Protein AF-A0A6V7HE78-F1 (afdb_monomer_lite)

Radius of gyration: 35.96 Å; chains: 1; bounding box: 73×42×103 Å

Secondary structure (DSSP, 8-state):
---------HHHHHHHHHHHHHHH--TT---TT-HHHHHHHHHHHHHHHHHHHHHHT------BHHHH-TTSHHHHH--PBP-HHHHHHHS--TTS-----TT--------TTSSHHHHHHHHHHHTT-TTS-HHHHHHHHHHHHTSS-S------------

Structure (mmCIF, N/CA/C/O backbone):
data_AF-A0A6V7HE78-F1
#
_entry.id   AF-A0A6V7HE78-F1
#
loop_
_atom_site.group_PDB
_atom_site.id
_atom_site.type_symbol
_atom_site.label_atom_id
_atom_site.label_alt_id
_atom_site.label_comp_id
_atom_site.label_asym_id
_atom_site.label_entity_id
_atom_site.label_seq_id
_atom_site.pdbx_PDB_ins_code
_atom_site.Cartn_x
_atom_site.Cartn_y
_atom_site.Cartn_z
_atom_site.occupancy
_atom_site.B_iso_or_equiv
_atom_site.auth_seq_id
_atom_site.auth_comp_id
_atom_site.auth_asym_id
_atom_site.auth_atom_id
_atom_site.pdbx_PDB_model_num
ATOM 1 N N . MET A 1 1 ? -22.324 -14.745 78.596 1.00 39.22 1 MET A N 1
ATOM 2 C CA . MET A 1 1 ? -21.592 -15.400 77.492 1.00 39.22 1 MET A CA 1
ATOM 3 C C . MET A 1 1 ? -22.092 -14.757 76.215 1.00 39.22 1 MET A C 1
ATOM 5 O O . MET A 1 1 ? -23.240 -14.979 75.860 1.00 39.22 1 MET A O 1
ATOM 9 N N . ILE A 1 2 ? -21.319 -13.838 75.637 1.00 42.88 2 ILE A N 1
ATOM 10 C CA . ILE A 1 2 ? -21.722 -13.143 74.410 1.00 42.88 2 ILE A CA 1
ATOM 11 C C . ILE A 1 2 ? -21.137 -13.962 73.271 1.00 42.88 2 ILE A C 1
ATOM 13 O O . ILE A 1 2 ? -19.937 -14.221 73.242 1.00 42.88 2 ILE A O 1
ATOM 17 N N . SER A 1 3 ? -22.035 -14.472 72.443 1.00 45.72 3 SER A N 1
ATOM 18 C CA . SER A 1 3 ? -21.755 -15.463 71.422 1.00 45.72 3 SER A CA 1
ATOM 19 C C . SER A 1 3 ? -20.804 -14.923 70.360 1.00 45.72 3 SER A C 1
ATOM 21 O O . SER A 1 3 ? -21.056 -13.869 69.779 1.00 45.72 3 SER A O 1
ATOM 23 N N . SER A 1 4 ? -19.727 -15.658 70.106 1.00 58.16 4 SER A N 1
ATOM 24 C CA . SER A 1 4 ? -18.767 -15.390 69.041 1.00 58.16 4 SER A CA 1
ATOM 25 C C . SER A 1 4 ? -19.424 -15.628 67.674 1.00 58.16 4 SER A C 1
ATOM 27 O O . SER A 1 4 ? -19.485 -16.758 67.204 1.00 58.16 4 SER A O 1
ATOM 29 N N . PHE A 1 5 ? -19.924 -14.576 67.032 1.00 53.06 5 PHE A N 1
ATOM 30 C CA . PHE A 1 5 ? -20.350 -14.579 65.628 1.00 53.06 5 PHE A CA 1
ATOM 31 C C . PHE A 1 5 ? -19.853 -13.258 65.019 1.00 53.06 5 PHE A C 1
ATOM 33 O O . PHE A 1 5 ? -20.024 -12.219 65.644 1.00 53.06 5 PHE A O 1
ATOM 40 N N . LEU A 1 6 ? -19.214 -13.159 63.856 1.00 56.88 6 LEU A N 1
ATOM 41 C CA . LEU A 1 6 ? -18.981 -14.064 62.740 1.00 56.88 6 LEU A CA 1
ATOM 42 C C . LEU A 1 6 ? -17.501 -13.911 62.341 1.00 56.88 6 LEU A C 1
ATOM 44 O O . LEU A 1 6 ? -17.053 -12.776 62.171 1.00 56.88 6 LEU A O 1
ATOM 48 N N . SER A 1 7 ? -16.741 -14.994 62.138 1.00 60.94 7 SER A N 1
ATOM 49 C CA . SER A 1 7 ? -15.561 -14.863 61.273 1.00 60.94 7 SER A CA 1
ATOM 50 C C . SER A 1 7 ? -16.111 -14.662 59.869 1.00 60.94 7 SER A C 1
ATOM 52 O O . SER A 1 7 ? -16.716 -15.577 59.310 1.00 60.94 7 SER A O 1
ATOM 54 N N . TYR A 1 8 ? -16.018 -13.439 59.359 1.00 63.81 8 TYR A N 1
ATOM 55 C CA . TYR A 1 8 ? -16.410 -13.146 57.992 1.00 63.81 8 TYR A CA 1
ATOM 56 C C . TYR A 1 8 ? -15.640 -14.103 57.080 1.00 63.81 8 TYR A C 1
ATOM 58 O O . TYR A 1 8 ? -14.416 -14.187 57.178 1.00 63.81 8 TY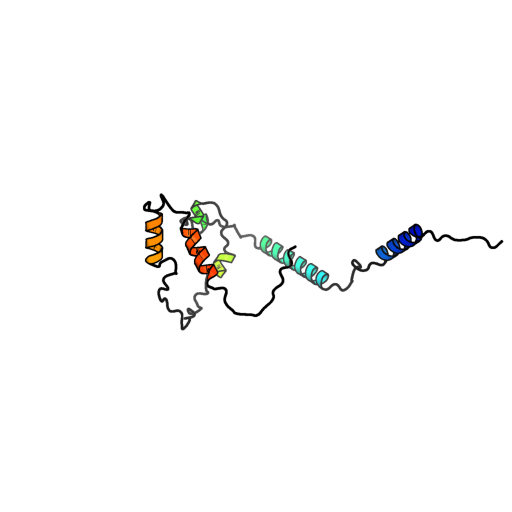R A O 1
ATOM 66 N N . ASP A 1 9 ? -16.353 -14.871 56.261 1.00 78.81 9 ASP A N 1
ATOM 67 C CA . ASP A 1 9 ? -15.715 -15.680 55.232 1.00 78.81 9 ASP A CA 1
ATOM 68 C C . ASP A 1 9 ? -15.225 -14.713 54.149 1.00 78.81 9 ASP A C 1
ATOM 70 O O . ASP A 1 9 ? -15.972 -14.289 53.263 1.00 78.81 9 ASP A O 1
ATOM 74 N N . GLU A 1 10 ? -13.988 -14.249 54.316 1.00 84.06 10 GLU A N 1
ATOM 75 C CA . GLU A 1 10 ? -13.348 -13.300 53.410 1.00 84.06 10 GLU A CA 1
ATOM 76 C C . GLU A 1 10 ? -13.249 -13.853 51.989 1.00 84.06 10 GLU A C 1
ATOM 78 O O . GLU A 1 10 ? -13.322 -13.085 51.033 1.00 84.06 10 GLU A O 1
ATOM 83 N N . GLU A 1 11 ? -13.143 -15.172 51.824 1.00 84.06 11 GLU A N 1
ATOM 84 C CA . GLU A 1 11 ? -13.125 -15.804 50.505 1.00 84.06 11 GLU A CA 1
ATOM 85 C C . GLU A 1 11 ? -14.494 -15.684 49.834 1.00 84.06 11 GLU A C 1
ATOM 87 O O . GLU A 1 11 ? -14.581 -15.285 48.668 1.00 84.06 11 GLU A O 1
ATOM 92 N N . LEU A 1 12 ? -15.575 -15.923 50.585 1.00 87.88 12 LEU A N 1
ATOM 93 C CA . LEU A 1 12 ? -16.938 -15.707 50.104 1.00 87.88 12 LEU A CA 1
ATOM 94 C C . LEU A 1 12 ? -17.163 -14.237 49.720 1.00 87.88 12 LEU A C 1
ATOM 96 O O . LEU A 1 12 ? -17.674 -13.960 48.632 1.00 87.88 12 LEU A O 1
ATOM 100 N N . LEU A 1 13 ? -16.754 -13.292 50.572 1.00 87.62 13 LEU A N 1
ATOM 101 C CA . LEU A 1 13 ? -16.911 -11.861 50.304 1.00 87.62 13 LEU A CA 1
ATOM 102 C C . LEU A 1 13 ? -16.103 -11.415 49.077 1.00 87.62 13 LEU A C 1
ATOM 104 O O . LEU A 1 13 ? -16.638 -10.719 48.213 1.00 87.62 13 LEU A O 1
ATOM 108 N N . ASN A 1 14 ? -14.847 -11.849 48.967 1.00 89.75 14 ASN A N 1
ATOM 109 C CA . ASN A 1 14 ? -13.992 -11.545 47.823 1.00 89.75 14 ASN A CA 1
ATOM 110 C C . ASN A 1 14 ? -14.545 -12.158 46.531 1.00 89.75 14 ASN A C 1
ATOM 112 O O . ASN A 1 14 ? -14.515 -11.507 45.486 1.00 89.75 14 ASN A O 1
ATOM 116 N N . SER A 1 15 ? -15.121 -13.363 46.595 1.00 91.06 15 SER A N 1
ATOM 117 C CA . SER A 1 15 ? -15.777 -13.990 45.441 1.00 91.06 15 SER A CA 1
ATOM 118 C C . SER A 1 15 ? -17.016 -13.209 44.987 1.00 91.06 15 SER A C 1
ATOM 120 O O . SER A 1 15 ? -17.190 -12.950 43.794 1.00 91.06 15 SER A O 1
ATOM 122 N N . ALA A 1 16 ? -17.852 -12.760 45.930 1.00 92.44 16 ALA A N 1
ATOM 123 C CA . ALA A 1 16 ? -19.031 -11.955 45.637 1.00 92.44 16 ALA A CA 1
ATOM 124 C C . ALA A 1 16 ? -18.635 -10.597 45.042 1.00 92.44 16 ALA A C 1
ATOM 126 O O . ALA A 1 16 ? -19.221 -10.165 44.049 1.00 92.44 16 ALA A O 1
ATOM 127 N N . TYR A 1 17 ? -17.601 -9.961 45.596 1.00 90.75 17 TYR A N 1
ATOM 128 C CA . TYR A 1 17 ? -17.064 -8.705 45.085 1.00 90.75 17 TYR A CA 1
ATOM 129 C C . TYR A 1 17 ? -16.494 -8.855 43.669 1.00 90.75 17 TYR A C 1
ATOM 131 O O . TYR A 1 17 ? -16.799 -8.036 42.803 1.00 90.75 17 TYR A O 1
ATOM 139 N N . ALA A 1 18 ? -15.739 -9.923 43.392 1.00 89.69 18 ALA A N 1
ATOM 140 C CA . ALA A 1 18 ? -15.207 -10.206 42.060 1.00 89.69 18 ALA A CA 1
ATOM 141 C C . ALA A 1 18 ? -16.326 -10.414 41.027 1.00 89.69 18 ALA A C 1
ATOM 143 O O . ALA A 1 18 ? -16.271 -9.848 39.936 1.00 89.69 18 ALA A O 1
ATOM 144 N N . ASN A 1 19 ? -17.377 -11.157 41.385 1.00 88.44 19 ASN A N 1
ATOM 145 C CA . ASN A 1 19 ? -18.529 -11.382 40.510 1.00 88.44 19 ASN A CA 1
ATOM 146 C C . ASN A 1 19 ? -19.286 -10.084 40.208 1.00 88.44 19 ASN A C 1
ATOM 148 O O . ASN A 1 19 ? -19.630 -9.817 39.058 1.00 88.44 19 ASN A O 1
ATOM 152 N N . VAL A 1 20 ? -19.524 -9.256 41.228 1.00 89.38 20 VAL A N 1
ATOM 153 C CA . VAL A 1 20 ? -20.171 -7.950 41.046 1.00 89.38 20 VAL A CA 1
ATOM 154 C C . VAL A 1 20 ? -19.300 -7.032 40.194 1.00 89.38 20 VAL A C 1
ATOM 156 O O . VAL A 1 20 ? -19.824 -6.377 39.300 1.00 89.38 20 VAL A O 1
ATOM 159 N N . SER A 1 21 ? -17.986 -7.019 40.424 1.00 86.94 21 SER A N 1
ATOM 160 C CA . SER A 1 21 ? -17.029 -6.233 39.642 1.00 86.94 21 SER A CA 1
ATOM 161 C C . SER A 1 21 ? -17.034 -6.637 38.164 1.00 86.94 21 SER A C 1
ATOM 163 O O . SER A 1 21 ? -17.134 -5.771 37.301 1.00 86.94 21 SER A O 1
ATOM 165 N N . LEU A 1 22 ? -17.041 -7.943 37.866 1.00 82.00 22 LEU A N 1
ATOM 166 C CA . LEU A 1 22 ? -17.125 -8.465 36.496 1.00 82.00 22 LEU A CA 1
ATOM 167 C C . LEU A 1 22 ? -18.421 -8.062 35.782 1.00 82.00 22 LEU A C 1
ATOM 169 O O . LEU A 1 22 ? -18.390 -7.709 34.610 1.00 82.00 22 LEU A O 1
ATOM 173 N N . ILE A 1 23 ? -19.564 -8.120 36.470 1.00 81.19 23 ILE A N 1
ATOM 174 C CA . ILE A 1 23 ? -20.870 -7.790 35.871 1.00 81.19 23 ILE A CA 1
ATOM 175 C C . ILE A 1 23 ? -21.059 -6.271 35.750 1.00 81.19 23 ILE A C 1
ATOM 177 O O . ILE A 1 23 ? -21.727 -5.794 34.835 1.00 81.19 23 ILE A O 1
ATOM 181 N N . ALA A 1 24 ? -20.486 -5.504 36.676 1.00 81.56 24 ALA A N 1
ATOM 182 C CA . ALA A 1 24 ? -20.496 -4.048 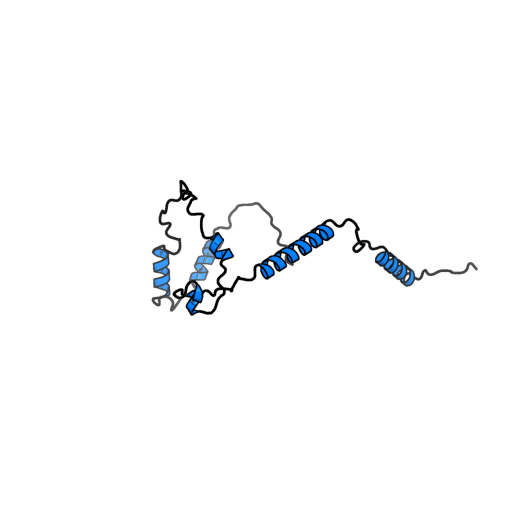36.642 1.00 81.56 24 ALA A CA 1
ATOM 183 C C . ALA A 1 24 ? -19.457 -3.467 35.671 1.00 81.56 24 ALA A C 1
ATOM 185 O O . ALA A 1 24 ? -19.497 -2.259 35.418 1.00 81.56 24 ALA A O 1
ATOM 186 N N . ASP A 1 25 ? -18.546 -4.291 35.142 1.00 78.62 25 ASP A N 1
ATOM 187 C CA . ASP A 1 25 ? -17.533 -3.857 34.193 1.00 78.62 25 ASP A CA 1
ATOM 188 C C . ASP A 1 25 ? -18.191 -3.377 32.895 1.00 78.62 25 ASP A C 1
ATOM 190 O O . ASP A 1 25 ? -18.830 -4.119 32.145 1.00 78.62 25 ASP A O 1
ATOM 194 N N . LYS A 1 26 ? -18.028 -2.079 32.646 1.00 75.44 26 LYS A N 1
ATOM 195 C CA . LYS A 1 26 ? -18.541 -1.394 31.463 1.00 75.44 26 LYS A CA 1
ATOM 196 C C . LYS A 1 26 ? -17.538 -1.366 30.317 1.00 75.44 26 LYS A C 1
ATOM 198 O O . LYS A 1 26 ? -17.851 -0.810 29.270 1.00 75.44 26 LYS A O 1
ATOM 203 N N . ALA A 1 27 ? -16.361 -1.979 30.475 1.00 74.69 27 ALA A N 1
ATOM 204 C CA . ALA A 1 27 ? -15.347 -2.048 29.424 1.00 74.69 27 ALA A CA 1
ATOM 205 C C . ALA A 1 27 ? -15.901 -2.613 28.104 1.00 74.69 27 ALA A C 1
ATOM 207 O O . ALA A 1 27 ? -15.448 -2.213 27.035 1.00 74.69 27 ALA A O 1
ATOM 208 N N . TRP A 1 28 ? -16.914 -3.486 28.179 1.00 65.75 28 TRP A N 1
ATOM 209 C CA . TRP A 1 28 ? -17.591 -4.086 27.023 1.00 65.75 28 TRP A CA 1
ATOM 210 C C . TRP A 1 28 ? -19.073 -3.719 26.907 1.00 65.75 28 TRP A C 1
ATOM 212 O O . TRP A 1 28 ? -19.800 -4.355 26.141 1.00 65.75 28 TRP A O 1
ATOM 222 N N . THR A 1 29 ? -19.569 -2.737 27.669 1.00 69.62 29 THR A N 1
ATOM 223 C CA . THR A 1 29 ? -20.974 -2.345 27.513 1.00 69.62 29 THR A CA 1
ATOM 224 C C . THR A 1 29 ? -21.198 -1.745 26.138 1.00 69.62 29 THR A C 1
ATOM 226 O O . THR A 1 29 ? -20.439 -0.887 25.696 1.00 69.62 29 THR A O 1
ATOM 229 N N . PHE A 1 30 ? -22.256 -2.214 25.477 1.00 62.56 30 PHE A N 1
ATOM 230 C CA . PHE A 1 30 ? -22.706 -1.713 24.188 1.00 62.56 30 PHE A CA 1
ATOM 231 C C . PHE A 1 30 ? -23.032 -0.221 24.302 1.00 62.56 30 PHE A C 1
ATOM 233 O O . PHE A 1 30 ? -24.066 0.150 24.864 1.00 62.56 30 PHE A O 1
ATOM 240 N N . ASP A 1 31 ? -22.134 0.618 23.791 1.00 69.25 31 ASP A N 1
ATOM 241 C CA . ASP A 1 31 ? -22.374 2.045 23.647 1.00 69.25 31 ASP A CA 1
ATOM 242 C C . ASP A 1 31 ? -23.204 2.252 22.379 1.00 69.25 31 ASP A C 1
ATOM 244 O O . ASP A 1 31 ? -22.774 1.939 21.266 1.00 69.25 31 ASP A O 1
ATOM 248 N N . LYS A 1 32 ? -24.444 2.710 22.548 1.00 65.50 32 LYS A N 1
ATOM 249 C CA . LYS A 1 32 ? -25.413 2.822 21.450 1.00 65.50 32 LYS A CA 1
ATOM 250 C C . LYS A 1 32 ? -24.991 3.900 20.441 1.00 65.50 32 LYS A C 1
ATOM 252 O O . LYS A 1 32 ? -25.489 3.926 19.313 1.00 65.50 32 LYS A O 1
ATOM 257 N N . GLU A 1 33 ? -24.048 4.751 20.831 1.00 69.50 33 GLU A N 1
ATOM 258 C CA . GLU A 1 33 ? -23.540 5.879 20.072 1.00 69.50 33 GLU A CA 1
ATOM 259 C C . GLU A 1 33 ? -22.081 5.708 19.609 1.00 69.50 33 GLU A C 1
ATOM 261 O O . GLU A 1 33 ? -21.479 6.711 19.231 1.00 69.50 33 GLU A O 1
ATOM 266 N N . ASP A 1 34 ? -21.517 4.485 19.567 1.00 75.50 34 ASP A N 1
ATOM 267 C CA . ASP A 1 34 ? -20.143 4.264 19.081 1.00 75.50 34 ASP A CA 1
ATOM 268 C C . ASP A 1 34 ? -19.961 4.793 17.635 1.00 75.50 34 ASP A C 1
ATOM 270 O O . ASP A 1 34 ? -20.458 4.194 16.663 1.00 75.50 34 ASP A O 1
ATOM 274 N N . PRO A 1 35 ? -19.224 5.908 17.441 1.00 79.56 35 PRO A N 1
ATOM 275 C CA . PRO A 1 35 ? -19.018 6.492 16.122 1.00 79.56 35 PRO A CA 1
ATOM 276 C C . PRO A 1 35 ? -18.280 5.534 15.183 1.00 79.56 35 PRO A C 1
ATOM 278 O O . PRO A 1 35 ? -18.514 5.561 13.970 1.00 79.56 35 PRO A O 1
ATOM 281 N N . PHE A 1 36 ? -17.418 4.667 15.725 1.00 82.56 36 PHE A N 1
ATOM 282 C CA . PHE A 1 36 ? -16.643 3.714 14.939 1.00 82.56 36 PHE A CA 1
ATOM 283 C C . PHE A 1 36 ? -17.526 2.610 14.382 1.00 82.56 36 PHE A C 1
ATOM 285 O O . PHE A 1 36 ? -17.375 2.260 13.214 1.00 82.56 36 PHE A O 1
ATOM 292 N N . GLN A 1 37 ? -18.502 2.114 15.142 1.00 81.88 37 GLN A N 1
ATOM 293 C CA . GLN A 1 37 ? -19.450 1.123 14.641 1.00 81.88 37 GLN A CA 1
ATOM 294 C C . GLN A 1 37 ? -20.237 1.649 13.432 1.00 81.88 37 GLN A C 1
ATOM 296 O O . GLN A 1 37 ? -20.332 0.968 12.406 1.00 81.88 37 GLN A O 1
ATOM 301 N N . LYS A 1 38 ? -20.740 2.889 13.507 1.00 84.25 38 LYS A N 1
ATOM 302 C CA . LYS A 1 38 ? -21.471 3.528 12.400 1.00 84.25 38 LYS A CA 1
ATOM 303 C C . LYS A 1 38 ? -20.582 3.738 11.171 1.00 84.25 38 LYS A C 1
ATOM 305 O O . LYS A 1 38 ? -21.012 3.477 10.044 1.00 84.25 38 LYS A O 1
ATOM 310 N N . LEU A 1 39 ? -19.345 4.194 11.372 1.00 87.81 39 LEU A N 1
ATOM 311 C CA . LEU A 1 39 ? -18.376 4.381 10.290 1.00 87.81 39 LEU A CA 1
ATOM 312 C C . LEU A 1 39 ? -17.968 3.048 9.657 1.00 87.81 39 LEU A C 1
ATOM 314 O O . LEU A 1 39 ? -17.971 2.938 8.433 1.00 87.81 39 LEU A O 1
ATOM 318 N N . ASN A 1 40 ? -17.708 2.022 10.464 1.00 90.38 40 ASN A N 1
ATOM 319 C CA . ASN A 1 40 ? -17.347 0.684 10.002 1.00 90.38 40 ASN A CA 1
ATOM 320 C C . ASN A 1 40 ? -18.487 0.043 9.206 1.00 90.38 40 ASN A C 1
ATOM 322 O O . ASN A 1 40 ? -18.252 -0.548 8.151 1.00 90.38 40 ASN A O 1
ATOM 326 N N . GLN A 1 41 ? -19.734 0.209 9.654 1.00 89.31 41 GLN A N 1
ATOM 327 C CA . GLN A 1 41 ? -20.903 -0.260 8.913 1.00 89.31 41 GLN A CA 1
ATOM 328 C C . GLN A 1 41 ? -21.055 0.481 7.577 1.00 89.31 41 GLN A C 1
ATOM 330 O O . GLN A 1 41 ? -21.277 -0.151 6.543 1.00 89.31 41 GLN A O 1
ATOM 335 N N . SER A 1 42 ? -20.885 1.807 7.573 1.00 93.06 42 SER A N 1
ATOM 336 C CA . SER A 1 42 ? -20.907 2.618 6.349 1.00 93.06 42 SER A CA 1
ATOM 337 C C . SER A 1 42 ? -19.819 2.186 5.359 1.00 93.06 42 SER A C 1
ATOM 339 O O . SER A 1 42 ? -20.107 1.939 4.186 1.00 93.06 42 SER A O 1
ATOM 341 N N . LEU A 1 43 ? -18.586 2.010 5.842 1.00 94.94 43 LEU A N 1
ATOM 342 C CA . LEU A 1 43 ? -17.450 1.539 5.053 1.00 94.94 43 LEU A CA 1
ATOM 343 C C . LEU A 1 43 ? -17.724 0.155 4.463 1.00 94.94 43 LEU A C 1
ATOM 345 O O . LEU A 1 43 ? -17.490 -0.065 3.278 1.00 94.94 43 LEU A O 1
ATOM 349 N N . SER A 1 44 ? -18.266 -0.763 5.265 1.00 94.12 44 SER A N 1
ATOM 350 C CA . SER A 1 44 ? -18.630 -2.107 4.817 1.00 94.12 44 SER A CA 1
ATOM 351 C C . SER A 1 44 ? -19.644 -2.061 3.669 1.00 94.12 44 SER A C 1
ATOM 353 O O . SER A 1 44 ? -19.426 -2.678 2.626 1.00 94.12 44 SER A O 1
ATOM 355 N N . ILE A 1 45 ? -20.699 -1.247 3.796 1.00 94.75 45 ILE A N 1
ATOM 356 C CA . ILE A 1 45 ? -21.698 -1.050 2.735 1.00 94.75 45 ILE A CA 1
ATOM 357 C C . ILE A 1 45 ? -21.049 -0.497 1.457 1.00 94.75 45 ILE A C 1
ATOM 359 O O . ILE A 1 45 ? -21.367 -0.952 0.356 1.00 94.75 45 ILE A O 1
ATOM 363 N N . GLN A 1 46 ? -20.140 0.473 1.577 1.00 93.62 46 GLN A N 1
ATOM 364 C CA . GLN A 1 46 ? -19.415 1.023 0.427 1.00 93.62 46 GLN A CA 1
ATOM 365 C C . GLN A 1 46 ? -18.513 -0.021 -0.239 1.00 93.62 46 GLN A C 1
ATOM 367 O O . GLN A 1 46 ? -18.491 -0.113 -1.466 1.00 93.62 46 GLN A O 1
ATOM 372 N N . ASN A 1 47 ? -17.827 -0.847 0.550 1.00 93.19 47 ASN A N 1
ATOM 373 C CA . ASN A 1 47 ? -16.939 -1.891 0.052 1.00 93.19 47 ASN A CA 1
ATOM 374 C C . ASN A 1 47 ? -17.712 -2.961 -0.737 1.00 93.19 47 ASN A C 1
ATOM 376 O O . ASN A 1 47 ? -17.300 -3.348 -1.831 1.00 93.19 47 ASN A O 1
ATOM 380 N N . TYR A 1 48 ? -18.893 -3.361 -0.252 1.00 92.00 48 TYR A N 1
ATOM 381 C CA . TYR A 1 48 ? -19.778 -4.263 -0.992 1.00 92.00 48 TYR A CA 1
ATOM 382 C C . TYR A 1 48 ? -20.273 -3.649 -2.301 1.00 92.00 48 TYR A C 1
ATOM 384 O O . TYR A 1 48 ? -20.282 -4.331 -3.324 1.00 92.00 48 TYR A O 1
ATOM 392 N N . LYS A 1 49 ? -20.640 -2.361 -2.300 1.00 90.19 49 LYS A N 1
ATOM 393 C CA . LYS A 1 49 ? -21.039 -1.649 -3.525 1.00 90.19 49 LYS A CA 1
ATOM 394 C C . LYS A 1 49 ? -19.899 -1.580 -4.539 1.00 90.19 49 LYS A C 1
ATOM 396 O O . LYS A 1 49 ? -20.133 -1.859 -5.710 1.00 90.19 49 LYS A O 1
ATOM 401 N N . LEU A 1 50 ? -18.683 -1.251 -4.101 1.00 84.88 50 LEU A N 1
ATOM 402 C CA . LEU A 1 50 ? -17.495 -1.245 -4.958 1.00 84.88 50 LEU A CA 1
ATOM 403 C C . LEU A 1 50 ? -17.217 -2.638 -5.515 1.00 84.88 50 LEU A C 1
ATOM 405 O O . LEU A 1 50 ? -17.110 -2.800 -6.724 1.00 84.88 50 LEU A O 1
ATOM 409 N N . THR A 1 51 ? -17.186 -3.657 -4.659 1.00 82.06 51 THR A N 1
ATOM 410 C CA . THR A 1 51 ? -16.969 -5.048 -5.079 1.00 82.06 51 THR A CA 1
ATOM 411 C C . THR A 1 51 ? -18.027 -5.505 -6.086 1.00 82.06 51 THR A C 1
ATOM 413 O O . THR A 1 51 ? -17.698 -6.159 -7.074 1.00 82.06 51 THR A O 1
ATOM 416 N N . ALA A 1 52 ? -19.295 -5.136 -5.881 1.00 83.12 52 ALA A N 1
ATOM 417 C CA . ALA A 1 52 ? -20.368 -5.411 -6.830 1.00 83.12 52 ALA A CA 1
ATOM 418 C C . ALA A 1 52 ? -20.156 -4.678 -8.162 1.00 83.12 52 ALA A C 1
ATOM 420 O O . ALA A 1 52 ? -20.296 -5.300 -9.208 1.00 83.12 52 ALA A O 1
ATOM 421 N N . LYS A 1 53 ? -19.739 -3.404 -8.140 1.00 79.06 53 LYS A N 1
ATOM 422 C CA . LYS A 1 53 ? -19.392 -2.639 -9.350 1.00 79.06 53 LYS A CA 1
ATOM 423 C C . LYS A 1 53 ? -18.225 -3.255 -10.117 1.00 79.06 53 LYS A C 1
ATOM 425 O O . LYS A 1 53 ? -18.322 -3.399 -11.327 1.00 79.06 53 LYS A O 1
ATOM 430 N N . TYR A 1 54 ? -17.169 -3.691 -9.433 1.00 69.00 54 TYR A N 1
ATOM 431 C CA . TYR A 1 54 ? -16.060 -4.407 -10.070 1.00 69.00 54 TYR A CA 1
ATOM 432 C C . TYR A 1 54 ? -16.510 -5.726 -10.714 1.00 69.00 54 TYR A C 1
ATOM 434 O O . TYR A 1 54 ? -16.044 -6.067 -11.798 1.00 69.00 54 TYR A O 1
ATOM 442 N N . ARG A 1 55 ? -17.448 -6.451 -10.088 1.00 68.62 55 ARG A N 1
ATOM 443 C CA . ARG A 1 55 ? -18.026 -7.685 -10.651 1.00 68.62 55 ARG A CA 1
ATOM 444 C C . ARG A 1 55 ? -18.950 -7.420 -11.843 1.00 68.62 55 ARG A C 1
ATOM 446 O O . ARG A 1 55 ? -18.914 -8.172 -12.810 1.00 68.62 55 ARG A O 1
ATOM 453 N N . GLU A 1 56 ? -19.761 -6.368 -11.779 1.00 65.81 56 GLU A N 1
ATOM 454 C CA . GLU A 1 56 ? -20.734 -5.978 -12.811 1.00 65.81 56 GLU A CA 1
ATOM 455 C C . GLU A 1 56 ? -20.051 -5.349 -14.039 1.00 65.81 56 GLU A C 1
ATOM 457 O O . GLU A 1 56 ? -20.464 -5.595 -15.169 1.00 65.81 56 GLU A O 1
ATOM 462 N N . ASN A 1 57 ? -18.934 -4.639 -13.839 1.00 61.06 57 ASN A N 1
ATOM 463 C CA . ASN A 1 57 ? -18.098 -4.099 -14.916 1.00 61.06 57 ASN A CA 1
ATOM 464 C C . ASN A 1 57 ? -17.356 -5.185 -15.721 1.00 61.06 57 ASN A C 1
ATOM 466 O O . ASN A 1 57 ? -16.706 -4.849 -16.708 1.00 61.06 57 ASN A O 1
ATOM 470 N N . GLY A 1 58 ? -17.458 -6.462 -15.322 1.00 58.41 58 GLY A N 1
ATOM 471 C CA . GLY A 1 58 ? -17.675 -7.639 -16.185 1.00 58.41 58 GLY A CA 1
ATOM 472 C C . GLY A 1 58 ? -16.769 -7.924 -17.394 1.00 58.41 58 GLY A C 1
ATOM 473 O O . GLY A 1 58 ? -16.989 -8.916 -18.081 1.00 58.41 58 GLY A O 1
ATOM 474 N N . THR A 1 59 ? -15.758 -7.110 -17.684 1.00 54.25 59 THR A N 1
ATOM 475 C CA . THR A 1 59 ? -14.919 -7.209 -18.891 1.00 54.25 59 THR A CA 1
ATOM 476 C C . THR A 1 59 ? -13.455 -6.879 -18.640 1.00 54.25 59 THR A C 1
ATOM 478 O O . THR A 1 59 ? -12.685 -6.763 -19.591 1.00 54.25 59 THR A O 1
ATOM 481 N N . TYR A 1 60 ? -13.015 -6.852 -17.381 1.00 57.72 60 TYR A N 1
ATOM 482 C CA . TYR A 1 60 ? -11.596 -7.023 -17.085 1.00 57.72 60 TYR A CA 1
ATOM 483 C C . TYR A 1 60 ? -11.240 -8.488 -17.357 1.00 57.72 60 TYR A C 1
ATOM 485 O O . TYR A 1 60 ? -11.136 -9.315 -16.456 1.00 57.72 60 TYR A O 1
ATOM 493 N N . ARG A 1 61 ? -11.091 -8.841 -18.640 1.00 62.03 61 ARG A N 1
ATOM 494 C CA . ARG A 1 61 ? -10.184 -9.925 -19.006 1.00 62.03 61 ARG A CA 1
ATOM 495 C C . ARG A 1 61 ? -8.853 -9.485 -18.426 1.00 62.03 61 ARG A C 1
ATOM 497 O O . ARG A 1 61 ? -8.283 -8.515 -18.915 1.00 62.03 61 ARG A O 1
ATOM 504 N N . THR A 1 62 ? -8.427 -10.127 -17.349 1.00 71.75 62 THR A N 1
ATOM 505 C CA . THR A 1 62 ? -7.123 -9.888 -16.749 1.00 71.75 62 THR A CA 1
ATOM 506 C C . THR A 1 62 ? -6.088 -10.154 -17.832 1.00 71.75 62 THR A C 1
ATOM 508 O O . THR A 1 62 ? -5.840 -11.298 -18.215 1.00 71.75 62 THR A O 1
ATOM 511 N N . LYS A 1 63 ? -5.581 -9.079 -18.445 1.00 85.75 63 LYS A N 1
ATOM 512 C CA . LYS A 1 63 ? -4.557 -9.195 -19.478 1.00 85.75 63 LYS A CA 1
ATOM 513 C C . LYS A 1 63 ? -3.297 -9.658 -18.779 1.00 85.75 63 LYS A C 1
ATOM 515 O O . LYS A 1 63 ? -3.001 -9.203 -17.677 1.00 85.75 63 LYS A O 1
ATOM 520 N N . SER A 1 64 ? -2.556 -10.573 -19.379 1.00 90.38 64 SER A N 1
ATOM 521 C CA . SER A 1 64 ? -1.245 -10.909 -18.845 1.00 90.38 64 SER A CA 1
ATOM 522 C C . SER A 1 64 ? -0.207 -9.903 -19.334 1.00 90.38 64 SER A C 1
ATOM 524 O O . SER A 1 64 ? -0.355 -9.271 -20.382 1.00 90.38 64 SER A O 1
ATOM 526 N N . VAL A 1 65 ? 0.904 -9.796 -18.612 1.00 91.31 65 VAL A N 1
ATOM 527 C CA . VAL A 1 65 ? 2.082 -9.050 -19.069 1.00 91.31 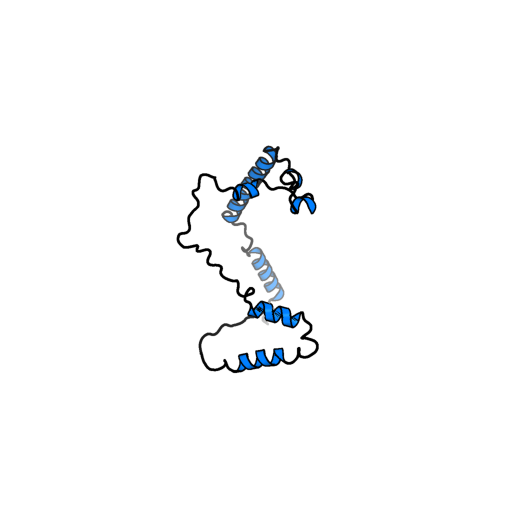65 VAL A CA 1
ATOM 528 C C . VAL A 1 65 ? 2.560 -9.570 -20.430 1.00 91.31 65 VAL A C 1
ATOM 530 O O . VAL A 1 65 ? 3.058 -8.784 -21.231 1.00 91.31 65 VAL A O 1
ATOM 533 N N . ARG A 1 66 ? 2.372 -10.865 -20.728 1.00 92.38 66 ARG A N 1
ATOM 534 C CA . ARG A 1 66 ? 2.691 -11.445 -22.042 1.00 92.38 66 ARG A CA 1
ATOM 535 C C . ARG A 1 66 ? 1.788 -10.912 -23.151 1.00 92.38 66 ARG A C 1
ATOM 537 O O . ARG A 1 66 ? 2.282 -10.693 -24.249 1.00 92.38 66 ARG A O 1
ATOM 544 N N . ASP A 1 67 ? 0.509 -10.680 -22.866 1.00 90.19 67 ASP A N 1
ATOM 545 C CA . ASP A 1 67 ? -0.440 -10.155 -23.853 1.00 90.19 67 ASP A CA 1
ATOM 546 C C . ASP A 1 67 ? -0.171 -8.678 -24.168 1.00 90.19 67 ASP A C 1
ATOM 548 O O . ASP A 1 67 ? -0.345 -8.244 -25.305 1.00 90.19 67 ASP A O 1
ATOM 552 N N . VAL A 1 68 ? 0.260 -7.903 -23.166 1.00 90.38 68 VAL A N 1
ATOM 553 C CA . VAL A 1 68 ? 0.449 -6.449 -23.299 1.00 90.38 68 VAL A CA 1
ATOM 554 C C . VAL A 1 68 ? 1.870 -6.076 -23.723 1.00 90.38 68 VAL A C 1
ATOM 556 O O . VAL A 1 68 ? 2.054 -5.175 -24.538 1.00 90.38 68 VAL A O 1
ATOM 559 N N . ILE A 1 69 ? 2.889 -6.757 -23.189 1.00 90.12 69 ILE A N 1
ATOM 560 C CA . ILE A 1 69 ? 4.306 -6.460 -23.446 1.00 90.12 69 ILE A CA 1
ATOM 561 C C . ILE A 1 69 ? 5.086 -7.772 -23.665 1.00 90.12 69 ILE A C 1
ATOM 563 O O . ILE A 1 69 ? 5.937 -8.143 -22.847 1.00 90.12 69 ILE A O 1
ATOM 567 N N . PRO A 1 70 ? 4.842 -8.479 -24.785 1.00 90.19 70 PRO A N 1
ATOM 568 C CA . PRO A 1 70 ? 5.352 -9.836 -25.012 1.00 90.19 70 PRO A CA 1
ATOM 569 C C . PRO A 1 70 ? 6.881 -9.938 -24.989 1.00 90.19 70 PRO A C 1
ATOM 571 O O . PRO A 1 70 ? 7.430 -10.958 -24.581 1.00 90.19 70 PRO A O 1
ATOM 574 N N . ASN A 1 71 ? 7.576 -8.870 -25.387 1.00 92.12 71 ASN A N 1
ATOM 575 C CA . ASN A 1 71 ? 9.037 -8.846 -25.503 1.00 92.12 71 ASN A CA 1
ATOM 576 C C . ASN A 1 71 ? 9.753 -8.380 -24.219 1.00 92.12 71 ASN A C 1
ATOM 578 O O . ASN A 1 71 ? 10.975 -8.241 -24.211 1.00 92.12 71 ASN A O 1
ATOM 582 N N . SER A 1 72 ? 9.022 -8.098 -23.134 1.00 90.19 72 SER A N 1
ATOM 583 C CA . SER A 1 72 ? 9.622 -7.690 -21.859 1.00 90.19 72 SER A CA 1
ATOM 584 C C . SER A 1 72 ? 10.329 -8.859 -21.167 1.00 90.19 72 SER A C 1
ATOM 586 O O . SER A 1 72 ? 9.878 -10.002 -21.231 1.00 90.19 72 SER A O 1
ATOM 588 N N . ARG A 1 73 ? 11.383 -8.573 -20.388 1.00 92.19 73 ARG A N 1
ATOM 589 C CA . ARG A 1 73 ? 11.967 -9.566 -19.464 1.00 92.19 73 ARG A CA 1
ATOM 590 C C . ARG A 1 73 ? 10.925 -10.109 -18.484 1.00 92.19 73 ARG A C 1
ATOM 592 O O . ARG A 1 73 ? 10.986 -11.266 -18.103 1.00 92.19 73 ARG A O 1
ATOM 599 N N . LEU A 1 74 ? 9.940 -9.302 -18.095 1.00 88.56 74 LEU A N 1
ATOM 600 C CA . LEU A 1 74 ? 8.902 -9.750 -17.169 1.00 88.56 74 LEU A CA 1
ATOM 601 C C . LEU A 1 74 ? 7.980 -10.807 -17.802 1.00 88.56 74 LEU A C 1
ATOM 603 O O . LEU A 1 74 ? 7.558 -11.740 -17.127 1.00 88.56 74 LEU A O 1
ATOM 607 N N . ALA A 1 75 ? 7.739 -10.710 -19.112 1.00 91.88 75 ALA A N 1
ATOM 608 C CA . ALA A 1 75 ? 6.955 -11.685 -19.863 1.00 91.88 75 ALA A CA 1
ATOM 609 C C . ALA A 1 75 ? 7.655 -13.057 -19.952 1.00 91.88 75 ALA A C 1
ATOM 611 O O . ALA A 1 75 ? 6.981 -14.093 -19.984 1.00 91.88 75 ALA A O 1
ATOM 612 N N . SER A 1 76 ? 8.995 -13.096 -19.942 1.00 91.31 76 SER A N 1
ATOM 613 C CA . SER A 1 76 ? 9.746 -14.356 -20.002 1.00 91.31 76 SER A CA 1
ATOM 614 C C . SER A 1 76 ? 9.765 -15.112 -18.670 1.00 91.31 76 SER A C 1
ATOM 616 O O . SER A 1 76 ? 9.707 -16.340 -18.686 1.00 91.31 76 SER A O 1
ATOM 618 N N . TYR A 1 77 ? 9.770 -14.412 -17.530 1.00 92.38 77 TYR A N 1
ATOM 619 C CA . TYR A 1 77 ? 9.804 -15.050 -16.206 1.00 92.38 77 TYR A CA 1
ATOM 620 C C . TYR A 1 77 ? 8.506 -15.778 -15.829 1.00 92.38 77 TYR A C 1
ATOM 622 O O . TYR A 1 77 ? 8.558 -16.765 -15.097 1.00 92.38 77 TYR A O 1
ATOM 630 N N . GLY A 1 78 ? 7.342 -15.339 -16.320 1.00 88.06 78 GLY A N 1
ATOM 631 C CA . GLY A 1 78 ? 6.072 -15.951 -15.927 1.00 88.06 78 GLY A CA 1
ATOM 632 C C . GLY A 1 78 ? 4.833 -15.309 -16.542 1.00 88.06 78 GLY A C 1
ATOM 633 O O . GLY A 1 78 ? 4.919 -14.365 -17.326 1.00 88.06 78 GLY A O 1
ATOM 634 N N . ASN A 1 79 ? 3.664 -15.852 -16.190 1.00 88.69 79 ASN A N 1
ATOM 635 C CA . ASN A 1 79 ? 2.365 -15.326 -16.605 1.00 88.69 79 ASN A CA 1
ATOM 636 C C . ASN A 1 79 ? 1.811 -14.367 -15.542 1.00 88.69 79 ASN A C 1
ATOM 638 O O . ASN A 1 79 ? 0.889 -14.708 -14.803 1.00 88.69 79 ASN A O 1
ATOM 642 N N . TYR A 1 80 ? 2.439 -13.200 -15.419 1.00 90.75 80 TYR A N 1
ATOM 643 C CA . TYR A 1 80 ? 2.010 -12.168 -14.477 1.00 90.75 80 TYR A CA 1
ATOM 644 C C . TYR A 1 80 ? 0.782 -11.427 -14.995 1.00 90.75 80 TYR A C 1
ATOM 646 O O . TYR A 1 80 ? 0.649 -11.204 -16.199 1.00 90.75 80 TYR A O 1
ATOM 654 N N . GLU A 1 81 ? -0.083 -11.007 -14.081 1.00 91.31 81 GLU A N 1
ATOM 655 C CA . GLU A 1 81 ? -1.229 -10.161 -14.390 1.00 91.31 81 GLU A CA 1
ATOM 656 C C . GLU A 1 81 ? -0.774 -8.729 -14.690 1.00 91.31 81 GLU A C 1
ATOM 658 O O . GLU A 1 81 ? 0.042 -8.147 -13.971 1.00 91.31 81 GLU A O 1
ATOM 663 N N . TYR A 1 82 ? -1.291 -8.169 -15.778 1.00 88.12 82 TYR A N 1
ATOM 664 C CA . TYR A 1 82 ? -1.087 -6.783 -16.150 1.00 88.12 82 TYR A CA 1
ATOM 665 C C . TYR A 1 82 ? -2.173 -5.922 -15.509 1.00 88.12 82 TYR A C 1
ATOM 667 O O . TYR A 1 82 ? -3.361 -6.087 -15.782 1.00 88.12 82 TYR A O 1
ATOM 675 N N . ASN A 1 83 ? -1.755 -4.995 -14.652 1.00 87.12 83 ASN A N 1
ATOM 676 C CA . ASN A 1 83 ? -2.657 -4.092 -13.952 1.00 87.12 83 ASN A CA 1
ATOM 677 C C . ASN A 1 83 ? -2.766 -2.766 -14.722 1.00 87.12 83 ASN A C 1
ATOM 679 O O . ASN A 1 83 ? -1.898 -1.900 -14.604 1.00 87.12 83 ASN A O 1
ATOM 683 N N . GLU A 1 84 ? -3.830 -2.635 -15.516 1.00 83.12 84 GLU A N 1
ATOM 684 C CA . GLU A 1 84 ? -4.098 -1.441 -16.332 1.00 83.12 84 GLU A CA 1
ATOM 685 C C . GLU A 1 84 ? -4.323 -0.190 -15.481 1.00 83.12 84 GLU A C 1
ATOM 687 O O . GLU A 1 84 ? -3.798 0.877 -15.803 1.00 83.12 84 GLU A O 1
ATOM 692 N N . ASP A 1 85 ? -5.040 -0.332 -14.364 1.00 82.81 85 ASP A N 1
ATOM 693 C CA . ASP A 1 85 ? -5.323 0.778 -13.455 1.00 82.81 85 ASP A CA 1
ATOM 694 C C . ASP A 1 85 ? -4.015 1.368 -12.918 1.00 82.81 85 ASP A C 1
ATOM 696 O O . ASP A 1 85 ? -3.829 2.583 -12.913 1.00 82.81 85 ASP A O 1
ATOM 700 N N . ARG A 1 86 ? -3.052 0.516 -12.544 1.00 84.06 86 ARG A N 1
ATOM 701 C CA . ARG A 1 86 ? -1.725 0.956 -12.097 1.00 84.06 86 ARG A CA 1
ATOM 702 C C . ARG A 1 86 ? -0.915 1.622 -13.212 1.00 84.06 86 ARG A C 1
ATOM 704 O O . ARG A 1 86 ? -0.241 2.609 -12.932 1.00 84.06 86 ARG A O 1
ATOM 711 N N . GLU A 1 87 ? -0.953 1.105 -14.442 1.00 84.19 87 GLU A N 1
ATOM 712 C CA . GLU A 1 87 ? -0.260 1.734 -15.580 1.00 84.19 87 GLU A CA 1
ATOM 713 C C . GLU A 1 87 ? -0.800 3.144 -15.847 1.00 84.19 87 GLU A C 1
ATOM 715 O O . GLU A 1 87 ? -0.022 4.064 -16.099 1.00 84.19 87 GLU A O 1
ATOM 720 N N . SER A 1 88 ? -2.121 3.331 -15.752 1.00 81.50 88 SER A N 1
ATOM 721 C CA . SER A 1 88 ? -2.767 4.620 -16.021 1.00 81.50 88 SER A CA 1
ATOM 722 C C . SER A 1 88 ? -2.264 5.751 -15.119 1.00 81.50 88 SER A C 1
ATOM 724 O O . SER A 1 88 ? -2.190 6.891 -15.559 1.00 81.50 88 SER A O 1
ATOM 726 N N . VAL A 1 89 ? -1.815 5.433 -13.900 1.00 84.06 89 VAL A N 1
ATOM 727 C CA . VAL A 1 89 ? -1.232 6.407 -12.962 1.00 84.06 89 VAL A CA 1
ATOM 728 C C . VAL A 1 89 ? 0.124 6.931 -13.448 1.00 84.06 89 VAL A C 1
ATOM 730 O O . VAL A 1 89 ? 0.497 8.059 -13.136 1.00 84.06 89 VAL A O 1
ATOM 733 N N . TYR A 1 90 ? 0.875 6.130 -14.208 1.00 78.81 90 TYR A N 1
ATOM 734 C CA . TYR A 1 90 ? 2.165 6.539 -14.770 1.00 78.81 90 TYR A CA 1
ATOM 735 C C . TYR A 1 90 ? 2.030 7.312 -16.083 1.00 78.81 90 TYR A C 1
ATOM 737 O O . TYR A 1 90 ? 2.996 7.939 -16.519 1.00 78.81 90 TYR A O 1
ATOM 745 N N . LYS A 1 91 ? 0.859 7.278 -16.729 1.00 76.38 91 LYS A N 1
ATOM 746 C CA . LYS A 1 91 ? 0.576 8.141 -17.874 1.00 76.38 91 LYS A CA 1
ATOM 747 C C . LYS A 1 91 ? 0.281 9.537 -17.332 1.00 76.38 91 LYS A C 1
ATOM 749 O O . LYS A 1 91 ? -0.802 9.796 -16.818 1.00 76.38 91 LYS A O 1
ATOM 754 N N . SER A 1 92 ? 1.261 10.435 -17.413 1.00 66.06 92 SER A N 1
ATOM 755 C CA . SER A 1 92 ? 0.975 11.863 -17.301 1.00 66.06 92 SER A CA 1
ATOM 756 C C . SER A 1 92 ? -0.012 12.226 -18.402 1.00 66.06 92 SER A C 1
ATOM 758 O O . SER A 1 92 ? 0.164 11.797 -19.541 1.00 66.06 92 SER A O 1
ATOM 760 N N . ASP A 1 93 ? -1.040 12.998 -18.069 1.00 67.12 93 ASP A N 1
ATOM 761 C CA . ASP A 1 93 ? -1.900 13.609 -19.074 1.00 67.12 93 ASP A CA 1
ATOM 762 C C . ASP A 1 93 ? -0.968 14.398 -20.009 1.00 67.12 93 ASP A C 1
ATOM 764 O O . ASP A 1 93 ? -0.280 15.307 -19.542 1.00 67.12 93 ASP A O 1
ATOM 768 N N . ASP A 1 94 ? -0.859 14.027 -21.290 1.00 59.34 94 ASP A N 1
ATOM 769 C CA . ASP A 1 94 ? 0.125 14.584 -22.250 1.00 59.34 94 ASP A CA 1
ATOM 770 C C . ASP A 1 94 ? -0.005 16.118 -22.438 1.00 59.34 94 ASP A C 1
ATOM 772 O O . ASP A 1 94 ? 0.771 16.748 -23.154 1.00 59.34 94 ASP A O 1
ATOM 776 N N . ASN A 1 95 ? -0.970 16.742 -21.756 1.00 57.59 95 ASN A N 1
ATOM 777 C CA . ASN A 1 95 ? -1.191 18.180 -21.672 1.00 57.59 95 ASN A CA 1
ATOM 778 C C . ASN A 1 95 ? -0.563 18.860 -20.441 1.00 57.59 95 ASN A C 1
ATOM 780 O O . ASN A 1 95 ? -0.594 20.090 -20.353 1.00 57.59 95 ASN A O 1
ATOM 784 N N . SER A 1 96 ? 0.009 18.126 -19.479 1.00 57.81 96 SER A N 1
ATOM 785 C CA . SER A 1 96 ? 0.753 18.752 -18.386 1.00 57.81 96 SER A CA 1
ATOM 786 C C . SER A 1 96 ? 2.170 19.047 -18.864 1.00 57.81 96 SER A C 1
ATOM 788 O O . SER A 1 96 ? 3.036 18.171 -18.863 1.00 57.81 96 SER A O 1
ATOM 790 N N . SER A 1 97 ? 2.387 20.290 -19.302 1.00 57.94 97 SER A N 1
ATOM 791 C CA . SER A 1 97 ? 3.711 20.866 -19.545 1.00 57.94 97 SER A CA 1
ATOM 792 C C . SER A 1 97 ? 4.698 20.346 -18.507 1.00 57.94 97 SER A C 1
ATOM 794 O O . SER A 1 97 ? 4.435 20.467 -17.308 1.00 57.94 97 SER A O 1
ATOM 796 N N . ALA A 1 98 ? 5.816 19.781 -18.972 1.00 58.97 98 ALA A N 1
ATOM 797 C CA . ALA A 1 98 ? 6.908 19.342 -18.119 1.00 58.97 98 ALA A CA 1
ATOM 798 C C . ALA A 1 98 ? 7.166 20.425 -17.068 1.00 58.97 98 ALA A C 1
ATOM 800 O O . ALA A 1 98 ? 7.485 21.567 -17.410 1.00 58.97 98 ALA A O 1
ATOM 801 N N . VAL A 1 99 ? 6.948 20.091 -15.795 1.00 58.12 99 VAL A N 1
ATOM 802 C CA . VAL A 1 99 ? 7.268 20.983 -14.686 1.00 58.12 99 VAL A CA 1
ATOM 803 C C . VAL A 1 99 ? 8.784 21.089 -14.682 1.00 58.12 99 VAL A C 1
ATOM 805 O O . VAL A 1 99 ? 9.485 20.239 -14.137 1.00 58.12 99 VAL A O 1
ATOM 808 N N . SER A 1 100 ? 9.299 22.100 -15.374 1.00 60.00 100 SER A N 1
ATOM 809 C CA . SER A 1 100 ? 10.709 22.439 -15.366 1.00 60.00 100 SER A CA 1
ATOM 810 C C . SER A 1 100 ? 11.059 22.858 -13.943 1.00 60.00 100 SER A C 1
ATOM 812 O O . SER A 1 100 ? 10.779 23.989 -13.541 1.00 60.00 100 SER A O 1
ATOM 814 N N . LEU A 1 101 ? 11.620 21.934 -13.157 1.00 60.44 101 LEU A N 1
ATOM 815 C CA . LEU A 1 101 ? 12.202 22.269 -11.864 1.00 60.44 101 LEU A CA 1
ATOM 816 C C . LEU A 1 101 ? 13.356 23.253 -12.122 1.00 60.44 101 LEU A C 1
ATOM 818 O O . LEU A 1 101 ? 14.313 22.875 -12.800 1.00 60.44 101 LEU A O 1
ATOM 822 N N . PRO A 1 102 ? 13.316 24.483 -11.580 1.00 62.78 102 PRO A N 1
ATOM 823 C CA . PRO A 1 102 ? 14.254 25.533 -11.972 1.00 62.78 102 PRO A CA 1
ATOM 824 C C . PRO A 1 102 ? 15.720 25.256 -11.602 1.00 62.78 102 PRO A C 1
ATOM 826 O O . PRO A 1 102 ? 16.601 25.937 -12.109 1.00 62.78 102 PRO A O 1
ATOM 829 N N . ASN A 1 103 ? 15.993 24.257 -10.753 1.00 60.50 103 ASN A N 1
ATOM 830 C CA . ASN A 1 103 ? 17.322 24.005 -10.186 1.00 60.50 103 ASN A CA 1
ATOM 831 C C . ASN A 1 103 ? 17.798 22.548 -10.305 1.00 60.50 103 ASN A C 1
ATOM 833 O O . ASN A 1 103 ? 18.779 22.181 -9.658 1.00 60.50 103 ASN A O 1
ATOM 837 N N . PHE A 1 104 ? 17.129 21.693 -11.087 1.00 52.78 104 PHE A N 1
ATOM 838 C CA . PHE A 1 104 ? 17.602 20.317 -11.269 1.00 52.78 104 PHE A CA 1
ATOM 839 C C . PHE A 1 104 ? 18.720 20.291 -12.318 1.00 52.78 104 PHE A C 1
ATOM 841 O O . PHE A 1 104 ? 18.498 20.046 -13.502 1.00 52.78 104 PHE A O 1
ATOM 848 N N . CYS A 1 105 ? 19.934 20.624 -11.882 1.00 56.44 105 CYS A N 1
ATOM 849 C CA . CYS A 1 105 ? 21.131 20.462 -12.689 1.00 56.44 105 CYS A CA 1
ATOM 850 C C . CYS A 1 105 ? 21.533 18.988 -12.626 1.00 56.44 105 CYS A C 1
ATOM 852 O O . CYS A 1 105 ? 21.846 18.485 -11.547 1.00 56.44 105 CYS A O 1
ATOM 854 N N . TRP A 1 106 ? 21.553 18.305 -13.772 1.00 53.25 106 TRP A N 1
ATOM 855 C CA . TRP A 1 106 ? 22.227 17.014 -13.952 1.00 53.25 106 TRP A CA 1
ATOM 856 C C . TRP A 1 106 ? 23.746 17.187 -13.849 1.00 53.25 106 TRP A C 1
ATOM 858 O O . TRP A 1 106 ? 24.496 16.767 -14.724 1.00 53.25 106 TRP A O 1
ATOM 868 N N . THR A 1 107 ? 24.227 17.868 -12.812 1.00 61.16 107 THR A N 1
ATOM 869 C CA . THR A 1 107 ? 25.630 17.767 -12.455 1.00 61.16 107 THR A CA 1
ATOM 870 C C . THR A 1 107 ? 25.822 16.301 -12.120 1.00 61.16 107 THR A C 1
ATOM 872 O O . THR A 1 107 ? 25.123 15.799 -11.243 1.00 61.16 107 THR A O 1
ATOM 875 N N . GLU A 1 108 ? 26.676 15.608 -12.871 1.00 63.72 108 GLU A N 1
ATOM 876 C CA . GLU A 1 108 ? 27.081 14.233 -12.598 1.00 63.72 108 GLU A CA 1
ATOM 877 C C . GLU A 1 108 ? 27.646 14.190 -11.178 1.00 63.72 108 GLU A C 1
ATOM 879 O O . GLU A 1 108 ? 28.828 14.426 -10.932 1.00 63.72 108 GLU A O 1
ATOM 884 N N . VAL A 1 109 ? 26.761 13.979 -10.206 1.00 67.50 109 VAL A N 1
ATOM 885 C CA . VAL A 1 109 ? 27.143 13.678 -8.843 1.00 67.50 109 VAL A CA 1
ATOM 886 C C . VAL A 1 109 ? 27.671 12.266 -8.940 1.00 67.50 109 VAL A C 1
ATOM 888 O O . VAL A 1 109 ? 26.910 11.301 -8.957 1.00 67.50 109 VAL A O 1
ATOM 891 N N . THR A 1 110 ? 28.985 12.155 -9.106 1.00 76.56 110 THR A N 1
ATOM 892 C CA . THR A 1 110 ? 29.673 10.881 -8.992 1.00 76.56 110 THR A CA 1
ATOM 893 C C . THR A 1 110 ? 29.328 10.326 -7.622 1.00 76.56 110 THR A C 1
ATOM 895 O O . THR A 1 110 ? 29.777 10.847 -6.599 1.00 76.56 110 THR A O 1
ATOM 898 N N . GLU A 1 111 ? 28.460 9.317 -7.610 1.00 84.50 111 GLU A N 1
ATOM 899 C CA . GLU A 1 111 ? 28.054 8.634 -6.394 1.00 84.50 111 GLU A CA 1
ATOM 900 C C . GLU A 1 111 ? 29.311 8.236 -5.603 1.00 84.50 111 GLU A C 1
ATOM 902 O O . GLU A 1 111 ? 30.297 7.815 -6.214 1.00 84.50 111 GLU A O 1
ATOM 907 N N . PRO A 1 112 ? 29.320 8.321 -4.262 1.00 81.56 112 PRO A N 1
ATOM 908 C CA . PRO A 1 112 ? 30.532 8.116 -3.460 1.00 81.56 112 PRO A CA 1
ATOM 909 C C . PRO A 1 112 ? 31.271 6.785 -3.699 1.00 81.56 112 PRO A C 1
ATOM 911 O O . PRO A 1 112 ? 32.455 6.672 -3.395 1.00 81.56 112 PRO A O 1
ATOM 914 N N . TRP A 1 113 ? 30.588 5.772 -4.239 1.00 84.88 113 TRP A N 1
ATOM 915 C CA . TRP A 1 113 ? 31.146 4.461 -4.585 1.00 84.88 113 TRP A CA 1
ATOM 916 C C . TRP A 1 113 ? 31.750 4.382 -6.001 1.00 84.88 113 TRP A C 1
ATOM 918 O O . TRP A 1 113 ? 32.426 3.404 -6.308 1.00 84.88 113 TRP A O 1
ATOM 928 N N . MET A 1 114 ? 31.538 5.398 -6.843 1.00 85.50 114 MET A N 1
ATOM 929 C CA . MET A 1 114 ? 32.115 5.547 -8.189 1.00 85.50 114 MET A CA 1
ATOM 930 C C . MET A 1 114 ? 33.423 6.353 -8.192 1.00 85.50 114 MET A C 1
ATOM 932 O O . MET A 1 114 ? 33.944 6.705 -9.249 1.00 85.50 114 MET A O 1
ATOM 936 N N . LEU A 1 115 ? 33.953 6.680 -7.013 1.00 87.06 115 LEU A N 1
ATOM 937 C CA . LEU A 1 115 ? 35.238 7.351 -6.888 1.00 87.06 115 LEU A CA 1
ATOM 938 C C . LEU A 1 115 ? 36.389 6.407 -7.309 1.00 87.06 115 LEU A C 1
ATOM 940 O O . LEU A 1 115 ? 36.380 5.232 -6.919 1.00 87.06 115 LEU A O 1
ATOM 944 N N . PRO A 1 116 ? 37.409 6.892 -8.045 1.00 87.19 116 PRO A N 1
ATOM 945 C CA . PRO A 1 116 ? 38.547 6.076 -8.487 1.00 87.19 116 PRO A CA 1
ATOM 946 C C . PRO A 1 116 ? 39.288 5.375 -7.338 1.00 87.19 116 PRO A C 1
ATOM 948 O O . PRO A 1 116 ? 39.862 4.297 -7.502 1.00 87.19 116 PRO A O 1
ATOM 951 N N . GLU A 1 117 ? 39.274 5.975 -6.147 1.00 89.12 117 GLU A N 1
ATOM 952 C CA . GLU A 1 117 ? 39.844 5.412 -4.927 1.00 89.12 117 GLU A CA 1
ATOM 953 C C . GLU A 1 117 ? 39.127 4.120 -4.521 1.00 89.12 117 GLU A C 1
ATOM 955 O O . GLU A 1 117 ? 39.778 3.139 -4.154 1.00 89.12 117 GLU A O 1
ATOM 960 N N . VAL A 1 118 ? 37.795 4.100 -4.624 1.00 88.62 118 VAL A N 1
ATOM 961 C CA . VAL A 1 118 ? 36.965 2.935 -4.297 1.00 88.62 118 VAL A CA 1
ATOM 962 C C . VAL A 1 118 ? 37.227 1.818 -5.301 1.00 88.62 118 VAL A C 1
ATOM 964 O O . VAL A 1 118 ? 37.480 0.682 -4.897 1.00 88.62 118 VAL A O 1
ATOM 967 N N . GLU A 1 119 ? 37.276 2.141 -6.593 1.00 87.81 119 GLU A N 1
ATOM 968 C CA . GLU A 1 119 ? 37.592 1.177 -7.651 1.00 87.81 119 GLU A CA 1
ATOM 969 C C . GLU A 1 119 ? 38.977 0.542 -7.451 1.00 87.81 119 GLU A C 1
ATOM 971 O O . GLU A 1 119 ? 39.128 -0.679 -7.521 1.00 87.81 119 GLU A O 1
ATOM 976 N N . LYS A 1 120 ? 39.982 1.345 -7.081 1.00 87.38 120 LYS A N 1
ATOM 977 C CA . LYS A 1 120 ? 41.327 0.859 -6.746 1.00 87.38 120 LYS A CA 1
ATOM 978 C C . LYS A 1 120 ? 41.327 -0.082 -5.539 1.00 87.38 120 LYS A C 1
ATOM 980 O O . LYS A 1 120 ? 42.057 -1.075 -5.545 1.00 87.38 120 LYS A O 1
ATOM 985 N N . HIS A 1 121 ? 40.528 0.203 -4.511 1.00 82.94 121 HIS A N 1
ATOM 986 C CA . HIS A 1 121 ? 40.396 -0.677 -3.348 1.00 82.94 121 HIS A CA 1
ATOM 987 C C . HIS A 1 121 ? 39.734 -2.008 -3.709 1.00 82.94 121 HIS A C 1
ATOM 989 O O . HIS A 1 121 ? 40.237 -3.057 -3.304 1.00 82.94 121 HIS A O 1
ATOM 995 N N . PHE A 1 122 ? 38.667 -1.983 -4.511 1.00 84.44 122 PHE A N 1
ATOM 996 C CA . PHE A 1 122 ? 38.043 -3.201 -5.024 1.00 84.44 122 PHE A CA 1
ATOM 997 C C . PHE A 1 122 ? 39.024 -4.015 -5.867 1.00 84.44 122 PHE A C 1
ATOM 999 O O . PHE A 1 122 ? 39.212 -5.196 -5.587 1.00 84.44 122 PHE A O 1
ATOM 1006 N N . ALA A 1 123 ? 39.720 -3.380 -6.813 1.00 85.00 123 ALA A N 1
ATOM 1007 C CA . ALA A 1 123 ? 40.722 -4.035 -7.648 1.00 85.00 123 ALA A CA 1
ATOM 1008 C C . ALA A 1 123 ? 41.859 -4.658 -6.818 1.00 85.00 123 ALA A C 1
ATOM 1010 O O . ALA A 1 123 ? 42.328 -5.753 -7.128 1.00 85.00 123 ALA A O 1
ATOM 1011 N N . TRP A 1 124 ? 42.289 -3.996 -5.741 1.00 80.88 124 TRP A N 1
ATOM 1012 C CA . TRP A 1 124 ? 43.304 -4.514 -4.820 1.00 80.88 124 TRP A CA 1
ATOM 1013 C C . TRP A 1 124 ? 42.812 -5.729 -4.016 1.00 80.88 124 TRP A C 1
ATOM 1015 O O . TRP A 1 124 ? 43.549 -6.708 -3.867 1.00 80.88 124 TRP A O 1
ATOM 1025 N N . LEU A 1 125 ? 41.558 -5.701 -3.552 1.00 81.12 125 LEU A N 1
ATOM 1026 C CA . LEU A 1 125 ? 40.921 -6.829 -2.866 1.00 81.12 125 LEU A CA 1
ATOM 1027 C C . LEU A 1 125 ? 40.740 -8.035 -3.801 1.00 81.12 125 LEU A C 1
ATOM 1029 O O . LEU A 1 125 ? 40.966 -9.170 -3.383 1.00 81.12 125 LEU A O 1
ATOM 1033 N N . THR A 1 126 ? 40.369 -7.806 -5.063 1.00 79.88 126 THR A N 1
ATOM 1034 C CA . THR A 1 126 ? 40.089 -8.876 -6.034 1.00 79.88 126 THR A CA 1
ATOM 1035 C C . THR A 1 126 ? 41.341 -9.424 -6.719 1.00 79.88 126 THR A C 1
ATOM 1037 O O . THR A 1 126 ? 41.352 -10.591 -7.097 1.00 79.88 126 THR A O 1
ATOM 1040 N N . SER A 1 127 ? 42.417 -8.638 -6.847 1.00 74.31 127 SER A N 1
ATOM 1041 C CA . SER A 1 127 ? 43.665 -9.055 -7.521 1.00 74.31 127 SER A CA 1
ATOM 1042 C C . SER A 1 127 ? 44.600 -9.915 -6.654 1.00 74.31 127 SER A C 1
ATOM 1044 O O . SER A 1 127 ? 45.753 -10.134 -7.014 1.00 74.31 127 SER A O 1
ATOM 1046 N N . GLY A 1 128 ? 44.127 -10.430 -5.514 1.00 63.12 128 GLY A N 1
ATOM 1047 C CA . GLY A 1 128 ? 44.880 -11.388 -4.697 1.00 63.12 128 GLY A CA 1
ATOM 1048 C C . GLY A 1 128 ? 45.804 -10.775 -3.637 1.00 63.12 128 GLY A C 1
ATOM 1049 O O . GLY A 1 128 ? 46.644 -11.482 -3.086 1.00 63.12 128 GLY A O 1
ATOM 1050 N N . GLY A 1 129 ? 45.635 -9.493 -3.287 1.00 57.94 129 GLY A N 1
ATOM 1051 C CA . GLY A 1 129 ? 46.372 -8.851 -2.186 1.00 57.94 129 GLY A CA 1
ATOM 1052 C C . GLY A 1 129 ? 46.003 -9.361 -0.783 1.00 57.94 129 GLY A C 1
ATOM 1053 O O . GLY A 1 129 ? 46.714 -9.089 0.181 1.00 57.94 129 GLY A O 1
ATOM 1054 N N . VAL A 1 130 ? 44.926 -10.143 -0.648 1.00 56.00 130 VAL A N 1
ATOM 1055 C CA . VAL A 1 130 ? 44.429 -10.665 0.637 1.00 56.00 130 VAL A CA 1
ATOM 1056 C C . VAL A 1 130 ? 44.756 -12.150 0.788 1.00 56.00 130 VAL A C 1
ATOM 1058 O O . VAL A 1 130 ? 43.886 -12.988 1.000 1.00 56.00 130 VAL A O 1
ATOM 1061 N N . ALA A 1 131 ? 46.038 -12.500 0.701 1.00 55.00 131 ALA A N 1
ATOM 1062 C CA . ALA A 1 131 ? 46.502 -13.762 1.275 1.00 55.00 131 ALA A CA 1
ATOM 1063 C C . ALA A 1 131 ? 46.900 -13.611 2.755 1.00 55.00 131 ALA A C 1
ATOM 1065 O O . ALA A 1 131 ? 46.935 -14.607 3.474 1.00 55.00 131 ALA A O 1
ATOM 1066 N N . ARG A 1 132 ? 47.192 -12.400 3.258 1.00 54.00 132 ARG A N 1
ATOM 1067 C CA . ARG A 1 132 ? 47.638 -12.190 4.649 1.00 54.00 132 ARG A CA 1
ATOM 1068 C C . ARG A 1 132 ? 47.391 -10.751 5.128 1.00 54.00 132 ARG A C 1
ATOM 1070 O O . ARG A 1 132 ? 48.201 -9.902 4.801 1.00 54.00 132 ARG A O 1
ATOM 1077 N N . SER A 1 133 ? 46.330 -10.508 5.911 1.00 55.03 133 SER A N 1
ATOM 1078 C CA . SER A 1 133 ? 46.268 -9.516 7.028 1.00 55.03 133 SER A CA 1
ATOM 1079 C C . SER A 1 133 ? 44.844 -9.039 7.391 1.00 55.03 133 SER A C 1
ATOM 1081 O O . SER A 1 133 ? 44.638 -7.896 7.796 1.00 55.03 133 SER A O 1
ATOM 1083 N N . SER A 1 134 ? 43.833 -9.919 7.390 1.00 52.88 134 SER A N 1
ATOM 1084 C CA . SER A 1 134 ? 42.505 -9.580 7.955 1.00 52.88 134 SER A CA 1
ATOM 1085 C C . SER A 1 134 ? 42.553 -9.131 9.431 1.00 52.88 134 SER A C 1
ATOM 1087 O O . SER A 1 134 ? 41.609 -8.527 9.933 1.00 52.88 134 SER A O 1
ATOM 1089 N N . ARG A 1 135 ? 43.670 -9.381 10.127 1.00 54.16 135 ARG A N 1
ATOM 1090 C CA . ARG A 1 135 ? 43.902 -9.009 11.528 1.00 54.16 135 ARG A CA 1
ATOM 1091 C C . ARG A 1 135 ? 44.366 -7.560 11.742 1.00 54.16 135 ARG A C 1
ATOM 1093 O O . ARG A 1 135 ? 44.230 -7.067 12.855 1.00 54.16 135 ARG A O 1
ATOM 1100 N N . GLU A 1 136 ? 44.881 -6.874 10.718 1.00 51.78 136 GLU A N 1
ATOM 1101 C CA . GLU A 1 136 ? 45.437 -5.513 10.860 1.00 51.78 136 GLU A CA 1
ATOM 1102 C C . GLU A 1 136 ? 44.420 -4.406 10.543 1.00 51.78 136 GLU A C 1
ATOM 1104 O O . GLU A 1 136 ? 44.461 -3.339 11.155 1.00 51.78 136 GLU A O 1
ATOM 1109 N N . LEU A 1 137 ? 43.441 -4.669 9.668 1.00 51.91 137 LEU A N 1
ATOM 1110 C CA . LEU A 1 137 ? 42.405 -3.683 9.327 1.00 51.91 137 LEU A CA 1
ATOM 1111 C C . LEU A 1 137 ? 41.482 -3.354 10.511 1.00 51.91 137 LEU A C 1
ATOM 1113 O O . LEU A 1 137 ? 41.090 -2.201 10.673 1.00 51.91 137 LEU A O 1
ATOM 1117 N N . LEU A 1 138 ? 41.221 -4.321 11.399 1.00 51.34 138 LEU A N 1
ATOM 1118 C CA . LEU A 1 138 ? 40.449 -4.091 12.627 1.00 51.34 138 LEU A CA 1
ATOM 1119 C C . LEU A 1 138 ? 41.186 -3.191 13.638 1.00 51.34 138 LEU A C 1
ATOM 1121 O O . LEU A 1 138 ? 40.542 -2.494 14.426 1.00 51.34 138 LEU A O 1
ATOM 1125 N N . ALA A 1 139 ? 42.523 -3.161 13.604 1.00 48.56 139 ALA A N 1
ATOM 1126 C CA . ALA A 1 139 ? 43.331 -2.352 14.517 1.00 48.56 139 ALA A CA 1
ATOM 1127 C C . ALA A 1 139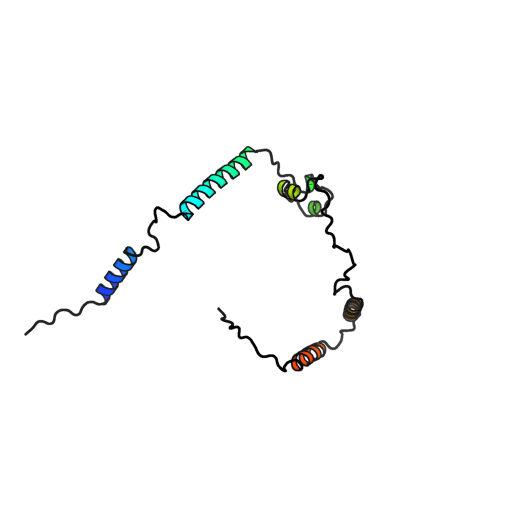 ? 43.342 -0.858 14.137 1.00 48.56 139 ALA A C 1
ATOM 1129 O O . ALA A 1 139 ? 43.405 0.000 15.021 1.00 48.56 139 ALA A O 1
ATOM 1130 N N . LEU A 1 140 ? 43.224 -0.531 12.844 1.00 50.78 140 LEU A N 1
ATOM 1131 C CA . LEU A 1 140 ? 43.158 0.857 12.365 1.00 50.78 140 LEU A CA 1
ATOM 1132 C C . LEU A 1 140 ? 41.803 1.514 12.669 1.00 50.78 140 LEU A C 1
ATOM 1134 O O . LEU A 1 140 ? 41.764 2.681 13.059 1.00 50.78 140 LEU A O 1
ATOM 1138 N N . THR A 1 141 ? 40.702 0.764 12.577 1.00 48.53 141 THR A N 1
ATOM 1139 C CA . THR A 1 141 ? 39.366 1.248 12.967 1.00 48.53 141 THR A CA 1
ATOM 1140 C C . THR A 1 141 ? 39.245 1.494 14.471 1.00 48.53 141 THR A C 1
ATOM 1142 O O . THR A 1 141 ? 38.666 2.499 14.875 1.00 48.53 141 THR A O 1
ATOM 1145 N N . LEU A 1 142 ? 39.855 0.650 15.312 1.00 43.97 142 LEU A N 1
ATOM 1146 C CA . LEU A 1 142 ? 39.817 0.832 16.769 1.00 43.97 142 LEU A CA 1
ATOM 1147 C C . LEU A 1 142 ? 40.630 2.044 17.247 1.00 43.97 142 LEU A C 1
ATOM 1149 O O . LEU A 1 142 ? 40.192 2.751 18.153 1.00 43.97 142 LEU A O 1
ATOM 1153 N N . LYS A 1 143 ? 41.776 2.339 16.618 1.00 40.12 143 LYS A N 1
ATOM 1154 C CA . LYS A 1 143 ? 42.589 3.513 16.980 1.00 40.12 143 LYS A CA 1
ATOM 1155 C C . LYS A 1 143 ? 41.936 4.849 16.629 1.00 40.12 143 LYS A C 1
ATOM 1157 O O . LYS A 1 143 ? 42.235 5.841 17.286 1.00 40.12 143 LYS A O 1
ATOM 1162 N N . ARG A 1 144 ? 41.045 4.894 15.631 1.00 37.59 144 ARG A N 1
ATOM 1163 C CA . ARG A 1 144 ? 40.329 6.130 15.279 1.00 37.59 144 ARG A CA 1
ATOM 1164 C C . ARG A 1 144 ? 39.198 6.445 16.263 1.00 37.59 144 ARG A C 1
ATOM 1166 O O . ARG A 1 144 ? 39.014 7.606 16.592 1.00 37.59 144 ARG A O 1
ATOM 1173 N N . CYS A 1 145 ? 38.533 5.432 16.822 1.00 39.12 145 CYS A N 1
ATOM 1174 C CA . CYS A 1 145 ? 37.486 5.632 17.833 1.00 39.12 145 CYS A CA 1
ATOM 1175 C C . CYS A 1 145 ? 38.010 6.025 19.228 1.00 39.12 145 CYS A C 1
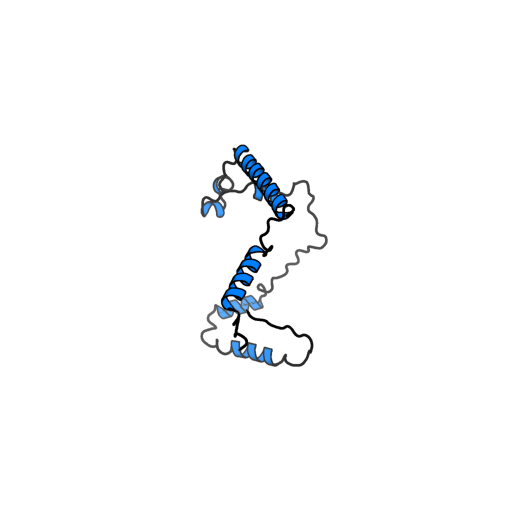ATOM 1177 O O . CYS A 1 145 ? 37.231 6.496 20.049 1.00 39.12 145 CYS A O 1
ATOM 1179 N N . GLN A 1 146 ? 39.303 5.841 19.520 1.00 36.72 146 GLN A N 1
ATOM 1180 C CA . GLN A 1 146 ? 39.888 6.197 20.823 1.00 36.72 146 GLN A CA 1
ATOM 1181 C C . GLN A 1 146 ? 40.324 7.665 20.937 1.00 36.72 146 GLN A C 1
ATOM 1183 O O . GLN A 1 146 ? 40.511 8.148 22.050 1.00 36.72 146 GLN A O 1
ATOM 1188 N N . ASN A 1 147 ? 40.474 8.377 19.817 1.00 35.59 147 ASN A N 1
ATOM 1189 C CA . ASN A 1 147 ? 40.969 9.758 19.818 1.00 35.59 147 ASN A CA 1
ATOM 1190 C C . ASN A 1 147 ? 39.855 10.818 19.828 1.00 35.59 147 ASN A C 1
ATOM 1192 O O . ASN A 1 147 ? 40.157 11.987 20.041 1.00 35.59 147 ASN A O 1
ATOM 1196 N N . ASP A 1 148 ? 38.590 10.415 19.671 1.00 40.34 148 ASP A N 1
ATOM 1197 C CA . ASP A 1 148 ? 37.445 11.339 19.649 1.00 40.34 148 ASP A CA 1
ATOM 1198 C C . ASP A 1 148 ? 36.710 11.427 21.003 1.00 40.34 148 ASP A C 1
ATOM 1200 O O . ASP A 1 148 ? 35.696 12.112 21.128 1.00 40.34 148 ASP A O 1
ATOM 1204 N N . SER A 1 149 ? 37.217 10.786 22.065 1.00 39.84 149 SER A N 1
ATOM 1205 C CA . SER A 1 149 ? 36.658 10.922 23.418 1.00 39.84 149 SER A CA 1
ATOM 1206 C C . SER A 1 149 ? 37.284 12.094 24.182 1.00 39.84 149 SER A C 1
ATOM 1208 O O . SER A 1 149 ? 37.909 11.906 25.228 1.00 39.84 149 SER A O 1
ATOM 1210 N N . LEU A 1 150 ? 37.110 13.317 23.680 1.00 37.50 150 LEU A N 1
ATOM 1211 C CA . LEU A 1 150 ? 37.269 14.509 24.507 1.00 37.50 150 LEU A CA 1
ATOM 1212 C C . LEU A 1 150 ? 36.188 15.540 24.167 1.00 37.50 150 LEU A C 1
ATOM 1214 O O . LEU A 1 150 ? 36.295 16.277 23.197 1.00 37.50 150 LEU A O 1
ATOM 1218 N N . PHE A 1 151 ? 35.183 15.587 25.046 1.00 31.47 151 PHE A N 1
ATOM 1219 C CA . PHE A 1 151 ? 34.243 16.692 25.250 1.00 31.47 151 PHE A CA 1
ATOM 1220 C C . PHE A 1 151 ? 33.301 17.061 24.085 1.00 31.47 151 PHE A C 1
ATOM 1222 O O . PHE A 1 151 ? 33.612 17.913 23.265 1.00 31.47 151 PHE A O 1
ATOM 1229 N N . ASP A 1 152 ? 32.048 16.599 24.164 1.00 30.98 152 ASP A N 1
ATOM 1230 C CA . ASP A 1 152 ? 30.966 17.553 24.436 1.00 30.98 152 ASP A CA 1
ATOM 1231 C C . ASP A 1 152 ? 29.838 16.896 25.243 1.00 30.98 152 ASP A C 1
ATOM 1233 O O . ASP A 1 152 ? 29.402 15.770 25.005 1.00 30.98 152 ASP A O 1
ATOM 1237 N N . SER A 1 153 ? 29.426 17.615 26.277 1.00 40.91 153 SER A N 1
ATOM 1238 C CA . SER A 1 153 ? 28.458 17.220 27.284 1.00 40.91 153 SER A CA 1
ATOM 1239 C C . SER A 1 153 ? 27.107 17.807 26.914 1.00 40.91 153 SER A C 1
ATOM 1241 O O . SER A 1 153 ? 26.937 19.011 27.066 1.00 40.91 153 SER A O 1
ATOM 1243 N N . ARG A 1 154 ? 26.137 16.971 26.518 1.00 38.66 154 ARG A N 1
ATOM 1244 C CA . ARG A 1 154 ? 24.686 17.112 26.799 1.00 38.66 154 ARG A CA 1
ATOM 1245 C C . ARG A 1 154 ? 23.867 16.227 25.861 1.00 38.66 154 ARG A C 1
ATOM 1247 O O . ARG A 1 154 ? 23.619 16.586 24.718 1.00 38.66 154 ARG A O 1
ATOM 1254 N N . SER A 1 155 ? 23.340 15.131 26.397 1.00 34.81 155 SER A N 1
ATOM 1255 C CA . SER A 1 155 ? 21.891 14.881 26.505 1.00 34.81 155 SER A CA 1
ATOM 1256 C C . SER A 1 155 ? 21.639 13.395 26.725 1.00 34.81 155 SER A C 1
ATOM 1258 O O . SER A 1 155 ? 22.108 12.533 25.992 1.00 34.81 155 SER A O 1
ATOM 1260 N N . ARG A 1 156 ? 20.912 13.118 27.805 1.00 46.59 156 ARG A N 1
ATOM 1261 C CA . ARG A 1 156 ? 20.470 11.792 28.227 1.00 46.59 156 ARG A CA 1
ATOM 1262 C C . ARG A 1 156 ? 19.457 11.257 27.218 1.00 46.59 156 ARG A C 1
ATOM 1264 O O . ARG A 1 156 ? 18.478 11.950 26.966 1.00 46.59 156 ARG A O 1
ATOM 1271 N N . CYS A 1 157 ? 19.608 10.007 26.794 1.00 34.47 157 CYS A N 1
ATOM 1272 C CA . CYS A 1 157 ? 18.481 9.189 26.357 1.00 34.47 157 CYS A CA 1
ATOM 1273 C C . CYS A 1 157 ? 18.587 7.813 27.018 1.00 34.47 157 CYS A C 1
ATOM 1275 O O . CYS A 1 157 ? 19.561 7.087 26.839 1.00 34.47 157 CYS A O 1
ATOM 1277 N N . PHE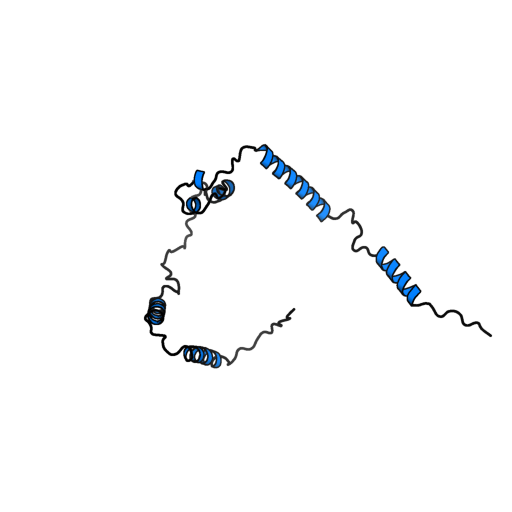 A 1 158 ? 17.578 7.517 27.834 1.00 35.44 158 PHE A N 1
ATOM 1278 C CA . PHE A 1 158 ? 17.276 6.203 28.383 1.00 35.44 158 PHE A CA 1
ATOM 1279 C C . PHE A 1 158 ? 17.045 5.205 27.242 1.00 35.44 158 PHE A C 1
ATOM 1281 O O . PHE A 1 158 ? 16.303 5.507 26.310 1.00 35.44 158 PHE A O 1
ATOM 1288 N N . VAL A 1 159 ? 17.604 4.001 27.360 1.00 39.31 159 VAL A N 1
ATOM 1289 C CA . VAL A 1 159 ? 17.131 2.828 26.618 1.00 39.31 159 VAL A CA 1
ATOM 1290 C C . VAL A 1 159 ? 16.435 1.923 27.628 1.00 39.31 159 VAL A C 1
ATOM 1292 O O . VAL A 1 159 ? 17.080 1.319 28.481 1.00 39.31 159 VAL A O 1
ATOM 1295 N N . VAL A 1 160 ? 15.106 1.885 27.553 1.00 39.19 160 VAL A N 1
ATOM 1296 C CA . VAL A 1 160 ? 14.283 0.818 28.127 1.00 39.19 160 VAL A CA 1
ATOM 1297 C C . VAL A 1 160 ? 14.261 -0.293 27.081 1.00 39.19 160 VAL A C 1
ATOM 1299 O O . VAL A 1 160 ? 13.780 -0.075 25.971 1.00 39.19 160 VAL A O 1
ATOM 1302 N N . LEU A 1 161 ? 14.837 -1.448 27.410 1.00 44.72 161 LEU A N 1
ATOM 1303 C CA . LEU A 1 161 ? 14.687 -2.678 26.636 1.00 44.72 161 LEU A CA 1
ATOM 1304 C C . LEU A 1 161 ? 13.466 -3.440 27.167 1.00 44.72 161 LEU A C 1
ATOM 1306 O O . LEU A 1 161 ? 13.347 -3.631 28.379 1.00 44.72 161 LEU A O 1
ATOM 1310 N N . CYS A 1 162 ? 12.575 -3.817 26.246 1.00 42.56 162 CYS A N 1
ATOM 1311 C CA . CYS A 1 162 ? 11.600 -4.890 26.430 1.00 42.56 162 CYS A CA 1
ATOM 1312 C C . CYS A 1 162 ? 12.298 -6.243 26.594 1.00 42.56 162 CYS A C 1
ATOM 1314 O O . CYS A 1 162 ? 13.375 -6.423 25.977 1.00 42.56 162 CYS A O 1
#

Foldseek 3Di:
DPDDDDPPPVVVVVVVVVVCCVVPDCVPPDDVPPPVVVVVVVVVVVVVVVVVVVVVVPPPPQQWCCNVPVPDPVNVVDRHTDDPVVVVVVDDPPPPDPPPPPPPDPPVPCDPCNDVVNVVVVCCVPVPVPPDDPPVVVVVVVVVVVVPPDDDDDDDDDDDDD

pLDDT: mean 70.69, std 18.55, range [30.98, 94.94]

Organism: NCBI:txid395501

Sequence (162 aa):
MISSFLSYDEELLNSAYANVSLIADKAWTFDKEDPFQKLNQSLSIQNYKLTAKYRENGTYRTKSVRDVIPNSRLASYGNYEYNEDRESVYKSDDNSSAVSLPNFCWTEVTEPWMLPEVEKHFAWLTSGGVARSSRELLALTLKRCQNDSLFDSRSRCFVVLC